Protein AF-A0A0F9C663-F1 (afdb_monomer_lite)

Secondary structure (DSSP, 8-state):
---HHHHHHHHHHHHHHHHHHHHHHHHHHHHHHHHHHHHHHHHHHHHHHHHHHHHHHHHHHHHHHHHHHHHHHHHHHHHHHHHHHHHHHHHHHHHHTPPPP---------PPP---BTTB----PPPP----S-STTS-GGG----HHHHHHHHHHTTT---BTTB---------PPPP-

Foldseek 3Di:
DCPPVNVVVVLVVLLVVQVVVVVVVVVCCVVCVVVVVVVVVVVVVVCVVVVVVVVVVVVVVVVVVVVVVVVVVVVVVVVVVVVVVVVVLVVVCVVVVDDDDDDDPDPDPPDDPDPDDPPDDDDDDDDDDDDDPDPVPDPPVPDDDPPVVVVVQCVVCVNPDDDPPDDDDDDDDDDRHHDD

Organism: NCBI:txid412755

Radius of gyration: 36.59 Å; chains: 1; bounding box: 73×50×101 Å

Sequence (180 aa):
VEQESDVLLATNDLSLIARLKKVMGDKRKEYLGPLKTYIDTVNASFKVIADPLALADSTMRGKVLAYRNEQERKKREAEEIERQKQELAEREAKLKDEPTPVQRPVPVVHLQPRAVAEEGETNVSKIWVWELEDFAKVPDFYKKLDNGKVSDAVKSGQGNCQIDGIRIYQRSTLRVEAAR

pLDDT: mean 75.17, std 15.7, range [44.25, 96.44]

Structure (mmCIF, N/CA/C/O backbone):
data_AF-A0A0F9C663-F1
#
_entry.id   AF-A0A0F9C663-F1
#
loop_
_atom_site.group_PDB
_atom_site.id
_atom_site.type_symbol
_atom_site.label_atom_id
_atom_site.label_alt_id
_atom_site.label_comp_id
_atom_site.label_asym_id
_atom_site.label_entity_id
_atom_site.label_seq_id
_atom_site.pdbx_PDB_ins_code
_atom_site.Cartn_x
_atom_site.Cartn_y
_atom_site.Cartn_z
_atom_site.occupancy
_atom_site.B_iso_or_equiv
_atom_site.auth_seq_id
_atom_site.auth_comp_id
_atom_site.auth_asym_id
_atom_site.auth_atom_id
_atom_site.pdbx_PDB_model_num
ATOM 1 N N . VAL A 1 1 ? 25.515 -22.236 -47.356 1.00 44.25 1 VAL A N 1
ATOM 2 C CA . VAL A 1 1 ? 26.756 -21.706 -46.757 1.00 44.25 1 VAL A CA 1
ATOM 3 C C . VAL A 1 1 ? 26.520 -20.226 -46.607 1.00 44.25 1 VAL A C 1
ATOM 5 O O . VAL A 1 1 ? 26.448 -19.551 -47.623 1.00 44.25 1 VAL A O 1
ATOM 8 N N . GLU A 1 2 ? 26.239 -19.783 -45.385 1.00 58.72 2 GLU A N 1
ATOM 9 C CA . GLU A 1 2 ? 26.221 -18.360 -45.043 1.00 58.72 2 GLU A CA 1
ATOM 10 C C . GLU A 1 2 ? 27.599 -17.816 -45.416 1.00 58.72 2 GLU A C 1
ATOM 12 O O . GLU A 1 2 ? 28.607 -18.245 -44.851 1.00 58.72 2 GLU A O 1
ATOM 17 N N . GLN A 1 3 ? 27.665 -17.011 -46.475 1.00 75.88 3 GLN A N 1
ATOM 18 C CA . GLN A 1 3 ? 28.934 -16.441 -46.897 1.00 75.88 3 GLN A CA 1
ATOM 19 C C . GLN A 1 3 ? 29.363 -15.422 -45.842 1.00 75.88 3 GLN A C 1
ATOM 21 O O . GLN A 1 3 ? 28.535 -14.725 -45.257 1.00 75.88 3 GLN A O 1
ATOM 26 N N . GLU A 1 4 ? 30.665 -15.328 -45.590 1.00 74.06 4 GLU A N 1
ATOM 27 C CA . GLU A 1 4 ? 31.238 -14.396 -44.612 1.00 74.06 4 GLU A CA 1
ATOM 28 C C . GLU A 1 4 ? 30.806 -12.938 -44.883 1.00 74.06 4 GLU A C 1
ATOM 30 O O . GLU A 1 4 ? 30.617 -12.153 -43.954 1.00 74.06 4 GLU A O 1
ATOM 35 N N . SER A 1 5 ? 30.527 -12.606 -46.150 1.00 80.25 5 SER A N 1
ATOM 36 C CA . SER A 1 5 ? 29.930 -11.337 -46.582 1.00 80.25 5 SER A CA 1
ATOM 37 C C . SER A 1 5 ? 28.540 -11.072 -45.997 1.00 80.25 5 SER A C 1
ATOM 39 O O . SER A 1 5 ? 28.261 -9.948 -45.580 1.00 80.25 5 SER A O 1
ATOM 41 N N . ASP A 1 6 ? 27.681 -12.089 -45.936 1.00 80.88 6 ASP A N 1
ATOM 42 C CA . ASP A 1 6 ? 26.304 -11.966 -45.446 1.00 80.88 6 ASP A CA 1
ATOM 43 C C . ASP A 1 6 ? 26.298 -11.782 -43.926 1.00 80.88 6 ASP A C 1
ATOM 45 O O . ASP A 1 6 ? 25.534 -10.981 -43.385 1.00 80.88 6 ASP A O 1
ATOM 49 N N . VAL A 1 7 ? 27.218 -12.464 -43.235 1.00 84.06 7 VAL A N 1
ATOM 50 C CA . VAL A 1 7 ? 27.430 -12.316 -41.789 1.00 84.06 7 VAL A CA 1
ATOM 51 C C . VAL A 1 7 ? 27.954 -10.917 -41.454 1.00 84.06 7 VAL A C 1
ATOM 53 O O . VAL A 1 7 ? 27.489 -10.301 -40.491 1.00 84.06 7 VAL A O 1
ATOM 56 N N . LEU A 1 8 ? 28.881 -10.377 -42.251 1.00 82.31 8 LEU A N 1
ATOM 57 C CA . LEU A 1 8 ? 29.394 -9.014 -42.085 1.00 82.31 8 LEU A CA 1
ATOM 58 C C . LEU A 1 8 ? 28.302 -7.959 -42.305 1.00 82.31 8 LEU A C 1
ATOM 60 O O . LEU A 1 8 ? 28.174 -7.035 -41.498 1.00 82.31 8 LEU A O 1
ATOM 64 N N . LEU A 1 9 ? 27.484 -8.109 -43.351 1.00 86.88 9 LEU A N 1
ATOM 65 C CA . LEU A 1 9 ? 26.374 -7.197 -43.636 1.00 86.88 9 LEU A CA 1
ATOM 66 C C . LEU A 1 9 ? 25.319 -7.235 -42.521 1.00 86.88 9 LEU A C 1
ATOM 68 O O . LEU A 1 9 ? 24.969 -6.190 -41.972 1.00 86.88 9 LEU A O 1
ATOM 72 N N . ALA A 1 10 ? 24.910 -8.432 -42.091 1.00 86.25 10 ALA A N 1
ATOM 73 C CA . ALA A 1 10 ? 23.977 -8.601 -40.980 1.00 86.25 10 ALA A CA 1
ATOM 74 C C . ALA A 1 10 ? 24.531 -8.036 -39.660 1.00 86.25 10 ALA A C 1
ATOM 76 O O . ALA A 1 10 ? 23.799 -7.415 -38.892 1.00 86.25 10 ALA A O 1
ATOM 77 N N . THR A 1 11 ? 25.828 -8.198 -39.391 1.00 85.94 11 THR A N 1
ATOM 78 C CA . THR A 1 11 ? 26.466 -7.645 -38.185 1.00 85.94 11 THR A CA 1
ATOM 79 C C . THR A 1 11 ? 26.480 -6.115 -38.209 1.00 85.94 11 THR A C 1
ATOM 81 O O . THR A 1 11 ? 26.180 -5.478 -37.194 1.00 85.94 11 THR A O 1
ATOM 84 N N . ASN A 1 12 ? 26.756 -5.513 -39.369 1.00 87.38 12 ASN A N 1
ATOM 85 C CA . ASN A 1 12 ? 26.703 -4.064 -39.550 1.00 87.38 12 ASN A CA 1
ATOM 86 C C . ASN A 1 12 ? 25.281 -3.525 -39.345 1.00 87.38 12 ASN A C 1
ATOM 88 O O . ASN A 1 12 ? 25.099 -2.592 -38.558 1.00 87.38 12 ASN A O 1
ATOM 92 N N . ASP A 1 13 ? 24.272 -4.156 -39.945 1.00 90.44 13 ASP A N 1
ATOM 93 C CA . ASP A 1 13 ? 22.867 -3.783 -39.757 1.00 90.44 13 ASP A CA 1
ATOM 94 C C . ASP A 1 13 ? 22.433 -3.920 -38.293 1.00 90.44 13 ASP A C 1
ATOM 96 O O . ASP A 1 13 ? 21.811 -3.015 -37.729 1.00 90.44 13 ASP A O 1
ATOM 100 N N . LEU A 1 14 ? 22.827 -5.005 -37.619 1.00 90.56 14 LEU A N 1
ATOM 101 C CA . LEU A 1 14 ? 22.548 -5.203 -36.195 1.00 90.56 14 LEU A CA 1
ATOM 102 C C . LEU A 1 14 ? 23.206 -4.123 -35.326 1.00 90.56 14 LEU A C 1
ATOM 104 O O . LEU A 1 14 ? 22.591 -3.653 -34.363 1.00 90.56 14 LEU A O 1
ATOM 108 N N . SER A 1 15 ? 24.412 -3.676 -35.679 1.00 90.31 15 SER A N 1
ATOM 109 C CA . SER A 1 15 ? 25.087 -2.576 -34.984 1.00 90.31 15 SER A CA 1
ATOM 110 C C . SER A 1 15 ? 24.356 -1.236 -35.168 1.00 90.31 15 SER A C 1
ATOM 112 O O . SER A 1 15 ? 24.184 -0.488 -34.198 1.00 90.31 15 SER A O 1
ATOM 114 N N . LEU A 1 16 ? 23.841 -0.955 -36.372 1.00 90.50 16 LEU A N 1
ATOM 115 C CA . LEU A 1 16 ? 23.039 0.237 -36.668 1.00 90.50 16 LEU A CA 1
ATOM 116 C C . LEU A 1 16 ? 21.709 0.209 -35.915 1.00 90.50 16 LEU A C 1
ATOM 118 O O . LEU A 1 16 ? 21.336 1.195 -35.275 1.00 90.50 16 LEU A O 1
ATOM 122 N N . ILE A 1 17 ? 21.030 -0.940 -35.909 1.00 90.12 17 ILE A N 1
ATOM 123 C CA . ILE A 1 17 ? 19.795 -1.153 -35.149 1.00 90.12 17 ILE A CA 1
ATOM 124 C C . ILE A 1 17 ? 20.045 -0.934 -33.653 1.00 90.12 17 ILE A C 1
ATOM 126 O O . ILE A 1 17 ? 19.243 -0.280 -32.983 1.00 90.12 17 ILE A O 1
ATOM 130 N N . ALA A 1 18 ? 21.152 -1.442 -33.108 1.00 92.25 18 ALA A N 1
ATOM 131 C CA . ALA A 1 18 ? 21.505 -1.242 -31.706 1.00 92.25 18 ALA A CA 1
ATOM 132 C C . ALA A 1 18 ? 21.752 0.244 -31.377 1.00 92.25 18 ALA A C 1
ATOM 134 O O . ALA A 1 18 ? 21.259 0.738 -30.357 1.00 92.25 18 ALA A O 1
ATOM 135 N N . ARG A 1 19 ? 22.438 0.987 -32.258 1.00 92.44 19 ARG A N 1
ATOM 136 C CA . ARG A 1 19 ? 22.641 2.442 -32.119 1.00 92.44 19 ARG A CA 1
ATOM 137 C C . ARG A 1 19 ? 21.321 3.211 -32.170 1.00 92.44 19 ARG A C 1
ATOM 139 O O . ARG A 1 19 ? 21.065 4.029 -31.289 1.00 92.44 19 ARG A O 1
ATOM 146 N N . LEU A 1 20 ? 20.455 2.907 -33.135 1.00 92.19 20 LEU A N 1
ATOM 147 C CA . LEU A 1 20 ? 19.128 3.520 -33.261 1.00 92.19 20 LEU A CA 1
ATOM 148 C C . LEU A 1 20 ? 18.261 3.254 -32.026 1.00 92.19 20 LEU A C 1
ATOM 150 O O . LEU A 1 20 ? 17.671 4.186 -31.480 1.00 92.19 20 LEU A O 1
ATOM 154 N N . LYS A 1 21 ? 18.246 2.014 -31.519 1.00 92.38 21 LYS A N 1
ATOM 155 C CA . LYS A 1 21 ? 17.548 1.664 -30.271 1.00 92.38 21 LYS A CA 1
ATOM 156 C C . LYS A 1 21 ? 18.046 2.489 -29.086 1.00 92.38 21 LYS A C 1
ATOM 158 O O . LYS A 1 21 ? 17.233 2.931 -28.274 1.00 92.38 21 LYS A O 1
ATOM 163 N N . LYS A 1 22 ? 19.358 2.721 -28.991 1.00 94.31 22 LYS A N 1
ATOM 164 C CA . LYS A 1 22 ? 19.946 3.559 -27.940 1.00 94.31 22 LYS A CA 1
ATOM 165 C C . LYS A 1 22 ? 19.489 5.014 -28.063 1.00 94.31 22 LYS A C 1
ATOM 167 O O . LYS A 1 22 ? 18.960 5.546 -27.094 1.00 94.31 22 LYS A O 1
ATOM 172 N N . VAL A 1 23 ? 19.592 5.615 -29.251 1.00 94.56 23 VAL A N 1
ATOM 173 C CA . VAL A 1 23 ? 19.147 7.002 -29.496 1.00 94.56 23 VAL A CA 1
ATOM 174 C C . VAL A 1 23 ? 17.655 7.168 -29.202 1.00 94.56 23 VAL A C 1
ATOM 176 O O . VAL A 1 23 ? 17.264 8.132 -28.550 1.00 94.56 23 VAL A O 1
ATOM 179 N N . MET A 1 24 ? 16.817 6.212 -29.612 1.00 93.19 24 MET A N 1
ATOM 180 C CA . MET A 1 24 ? 15.392 6.212 -29.267 1.00 93.19 24 MET A CA 1
ATOM 181 C C . MET A 1 24 ? 15.162 6.143 -27.753 1.00 93.19 24 MET A C 1
ATOM 183 O O . MET A 1 24 ? 14.298 6.842 -27.226 1.00 93.19 24 MET A O 1
ATOM 187 N N . GLY A 1 25 ? 15.930 5.311 -27.046 1.00 92.38 25 GLY A N 1
ATOM 188 C CA . GLY A 1 25 ? 15.882 5.219 -25.588 1.00 92.38 25 GLY A CA 1
ATOM 189 C C . GLY A 1 25 ? 16.277 6.529 -24.905 1.00 92.38 25 GLY A C 1
ATOM 190 O O . GLY A 1 25 ? 15.608 6.951 -23.961 1.00 92.38 25 GLY A O 1
ATOM 191 N N . ASP A 1 26 ? 17.315 7.194 -25.402 1.00 94.94 26 ASP A N 1
ATOM 192 C CA . ASP A 1 26 ? 17.794 8.465 -24.859 1.00 94.94 26 ASP A CA 1
ATOM 193 C C . ASP A 1 26 ? 16.805 9.601 -25.147 1.00 94.94 26 ASP A C 1
ATOM 195 O O . ASP A 1 26 ? 16.437 10.326 -24.225 1.00 94.94 26 ASP A O 1
ATOM 199 N N . LYS A 1 27 ? 16.247 9.676 -26.363 1.00 93.75 27 LYS A N 1
ATOM 200 C CA . LYS A 1 27 ? 15.167 10.618 -26.701 1.00 93.75 27 LYS A CA 1
ATOM 201 C C . LYS A 1 27 ? 13.925 10.390 -25.848 1.00 93.75 27 LYS A C 1
ATOM 203 O O . LYS A 1 27 ? 13.337 11.339 -25.340 1.00 93.75 27 LYS A O 1
ATOM 208 N N . ARG A 1 28 ? 13.545 9.131 -25.607 1.00 93.00 28 ARG A N 1
ATOM 209 C CA . ARG A 1 28 ? 12.446 8.807 -24.687 1.00 93.00 28 ARG A CA 1
ATOM 210 C C . ARG A 1 28 ? 12.715 9.342 -23.279 1.00 93.00 28 ARG A C 1
ATOM 212 O O . ARG A 1 28 ? 11.799 9.878 -22.666 1.00 93.00 28 ARG A O 1
ATOM 219 N N . LYS A 1 29 ? 13.937 9.202 -22.757 1.00 94.69 29 LYS A N 1
ATOM 220 C CA . LYS A 1 29 ? 14.308 9.751 -21.441 1.00 94.69 29 LYS A CA 1
ATOM 221 C C . LYS A 1 29 ? 14.320 11.277 -21.438 1.00 94.69 29 LYS A C 1
ATOM 223 O O . LYS A 1 29 ? 13.874 11.863 -20.462 1.00 94.69 29 LYS A O 1
ATOM 228 N N . GLU A 1 30 ? 14.787 11.900 -22.512 1.00 95.12 30 GLU A N 1
ATOM 229 C CA . GLU A 1 30 ? 14.789 13.355 -22.686 1.00 95.12 30 GLU A CA 1
ATOM 230 C C . GLU A 1 30 ? 13.363 13.923 -22.636 1.00 95.12 30 GLU A C 1
ATOM 232 O O . GLU A 1 30 ? 13.109 14.869 -21.898 1.00 95.12 30 GLU A O 1
ATOM 237 N N . TYR A 1 31 ? 12.407 13.292 -23.329 1.00 93.12 31 TYR A N 1
ATOM 238 C CA . TYR A 1 31 ? 11.005 13.724 -23.315 1.00 93.12 31 TYR A CA 1
ATOM 239 C C . TYR A 1 31 ? 10.271 13.377 -22.013 1.00 93.12 31 TYR A C 1
ATOM 241 O O . TYR A 1 31 ? 9.521 14.195 -21.484 1.00 93.12 31 TYR A O 1
ATOM 249 N N . LEU A 1 32 ? 10.455 12.162 -21.487 1.00 94.81 32 LEU A N 1
ATOM 250 C CA . LEU A 1 32 ? 9.711 11.698 -20.311 1.00 94.81 32 LEU A CA 1
ATOM 251 C C . LEU A 1 32 ? 10.337 12.135 -18.982 1.00 94.81 32 LEU A C 1
ATOM 253 O O . LEU A 1 32 ? 9.650 12.123 -17.965 1.00 94.81 32 LEU A O 1
ATOM 257 N N . GLY A 1 33 ? 11.615 12.510 -18.967 1.00 94.19 33 GLY A N 1
ATOM 258 C CA . GLY A 1 33 ? 12.334 12.939 -17.768 1.00 94.19 33 GLY A CA 1
ATOM 259 C C . GLY A 1 33 ? 11.663 14.131 -17.080 1.00 94.19 33 GLY A C 1
ATOM 260 O O . GLY A 1 33 ? 11.271 13.992 -15.922 1.00 94.19 33 GLY A O 1
ATOM 261 N N . PRO A 1 34 ? 11.443 15.261 -17.779 1.00 95.00 34 PRO A N 1
ATOM 262 C CA . PRO A 1 34 ? 10.761 16.424 -17.213 1.00 95.00 34 PRO A CA 1
ATOM 263 C C . PRO A 1 34 ? 9.343 16.108 -16.724 1.00 95.00 34 PRO A C 1
ATOM 265 O O . PRO A 1 34 ? 8.952 16.556 -15.649 1.00 95.00 34 PRO A O 1
ATOM 268 N N . LEU A 1 35 ? 8.593 15.285 -17.468 1.00 95.31 35 LEU A N 1
ATOM 269 C CA . LEU A 1 35 ? 7.246 14.859 -17.075 1.00 95.31 35 LEU A CA 1
ATOM 270 C C . LEU A 1 35 ? 7.270 14.031 -15.789 1.00 95.31 35 LEU A C 1
ATOM 272 O O . LEU A 1 35 ? 6.456 14.254 -14.897 1.00 95.31 35 LEU A O 1
ATOM 276 N N . LYS A 1 36 ? 8.229 13.108 -15.665 1.00 95.88 36 LYS A N 1
ATOM 277 C CA . LYS A 1 36 ? 8.418 12.324 -14.444 1.00 95.88 36 LYS A CA 1
ATOM 278 C C . LYS A 1 36 ? 8.764 13.229 -13.260 1.00 95.88 36 LYS A C 1
ATOM 280 O O . LYS A 1 36 ? 8.134 13.107 -12.218 1.00 95.88 36 LYS A O 1
ATOM 285 N N . THR A 1 37 ? 9.703 14.161 -13.423 1.00 96.25 37 THR A N 1
ATOM 286 C CA . THR A 1 37 ? 10.071 15.123 -12.371 1.00 96.25 37 THR A CA 1
ATOM 287 C C . THR A 1 37 ? 8.884 15.988 -11.947 1.00 96.25 37 THR A C 1
ATOM 289 O O . THR A 1 37 ? 8.708 16.260 -10.759 1.00 96.25 37 THR A O 1
ATOM 292 N N . TYR A 1 38 ? 8.037 16.389 -12.898 1.00 96.12 38 TYR A N 1
ATOM 293 C CA . TYR A 1 38 ? 6.816 17.131 -12.603 1.00 96.12 38 TYR A CA 1
ATOM 294 C C . TYR A 1 38 ? 5.824 16.287 -11.794 1.00 96.12 38 TYR A C 1
ATOM 296 O O . TYR A 1 38 ? 5.350 16.741 -10.758 1.00 96.12 38 TYR A O 1
ATOM 304 N N . ILE A 1 39 ? 5.574 15.037 -12.201 1.00 95.88 39 ILE A N 1
ATOM 305 C CA . ILE A 1 39 ? 4.727 14.093 -11.450 1.00 95.88 39 ILE A CA 1
ATOM 306 C C . ILE A 1 39 ? 5.267 13.885 -10.031 1.00 95.88 39 ILE A C 1
ATOM 308 O O . ILE A 1 39 ? 4.502 13.924 -9.069 1.00 95.88 39 ILE A O 1
ATOM 312 N N . ASP A 1 40 ? 6.579 13.701 -9.887 1.00 96.19 40 ASP A N 1
ATOM 313 C CA . ASP A 1 40 ? 7.226 13.513 -8.588 1.00 96.19 40 ASP A CA 1
ATOM 314 C C . ASP A 1 40 ? 7.054 14.759 -7.699 1.00 96.19 40 ASP A C 1
ATOM 316 O O . ASP A 1 40 ? 6.730 14.632 -6.518 1.00 96.19 40 ASP A O 1
ATOM 320 N N . THR A 1 41 ? 7.180 15.960 -8.274 1.00 96.44 41 THR A N 1
ATOM 321 C CA . THR A 1 41 ? 6.937 17.234 -7.575 1.00 96.44 41 THR A CA 1
ATOM 322 C C . THR A 1 41 ? 5.485 17.362 -7.124 1.00 96.44 41 THR A C 1
ATOM 324 O O . THR A 1 41 ? 5.232 17.664 -5.962 1.00 96.44 41 THR A O 1
ATOM 327 N N . VAL A 1 42 ? 4.529 17.088 -8.015 1.00 95.62 42 VAL A N 1
ATOM 328 C CA . VAL A 1 42 ? 3.096 17.131 -7.697 1.00 95.62 42 VAL A CA 1
ATOM 329 C C . VAL A 1 42 ? 2.784 16.165 -6.556 1.00 95.62 42 VAL A C 1
ATOM 331 O O . VAL A 1 42 ? 2.206 16.566 -5.548 1.00 95.62 42 VAL A O 1
ATOM 334 N N . ASN A 1 43 ? 3.239 14.915 -6.661 1.00 94.62 43 ASN A N 1
ATOM 335 C CA . ASN A 1 43 ? 3.060 13.917 -5.610 1.00 94.62 43 ASN A CA 1
ATOM 336 C C . ASN A 1 43 ? 3.676 14.367 -4.278 1.00 94.62 43 ASN A C 1
ATOM 338 O O . ASN A 1 43 ? 3.074 14.157 -3.228 1.00 94.62 43 ASN A O 1
ATOM 342 N N . ALA A 1 44 ? 4.853 15.000 -4.302 1.00 95.75 44 ALA A N 1
ATOM 343 C CA . ALA A 1 44 ? 5.481 15.540 -3.101 1.00 95.75 44 ALA A CA 1
ATOM 344 C C . ALA A 1 44 ? 4.650 16.671 -2.475 1.00 95.75 44 ALA A C 1
ATOM 346 O O . ALA A 1 44 ? 4.440 16.664 -1.264 1.00 95.75 44 ALA A O 1
ATOM 347 N N . SER A 1 45 ? 4.118 17.598 -3.276 1.00 94.31 45 SER A N 1
ATOM 348 C CA . SER A 1 45 ? 3.243 18.670 -2.786 1.00 94.31 45 SER A CA 1
ATOM 349 C C . SER A 1 45 ? 1.963 18.125 -2.153 1.00 94.31 45 SER A C 1
ATOM 351 O O . SER A 1 45 ? 1.563 18.588 -1.088 1.00 94.31 45 SER A O 1
ATOM 353 N N . PHE A 1 46 ? 1.348 17.106 -2.759 1.00 94.75 46 PHE A N 1
ATOM 354 C CA . PHE A 1 46 ? 0.164 16.466 -2.186 1.00 94.75 46 PHE A CA 1
ATOM 355 C C . PHE A 1 46 ? 0.471 15.729 -0.882 1.00 94.75 46 PHE A C 1
ATOM 357 O O . PHE A 1 46 ? -0.333 15.810 0.043 1.00 94.75 46 PHE A O 1
ATOM 364 N N . LYS A 1 47 ? 1.634 15.074 -0.758 1.00 95.38 47 LYS A N 1
ATOM 365 C CA . LYS A 1 47 ? 2.040 14.387 0.483 1.00 95.38 47 LYS A CA 1
ATOM 366 C C . LYS A 1 47 ? 2.095 15.310 1.696 1.00 95.38 47 LYS A C 1
ATOM 368 O O . LYS A 1 47 ? 1.661 14.907 2.767 1.00 95.38 47 LYS A O 1
ATOM 373 N N . VAL A 1 48 ? 2.527 16.562 1.524 1.00 95.00 48 VAL A N 1
ATOM 374 C CA . VAL A 1 48 ? 2.569 17.556 2.618 1.00 95.00 48 VAL A CA 1
ATOM 375 C C . VAL A 1 48 ? 1.201 17.735 3.289 1.00 95.00 48 VAL A C 1
ATOM 377 O O . VAL A 1 48 ? 1.137 17.987 4.488 1.00 95.00 48 VAL A O 1
ATOM 380 N N . ILE A 1 49 ? 0.112 17.580 2.534 1.00 93.00 49 ILE A N 1
ATOM 381 C CA . ILE A 1 49 ? -1.260 17.723 3.036 1.00 93.00 49 ILE A CA 1
ATOM 382 C C . ILE A 1 49 ? -1.879 16.350 3.336 1.00 93.00 49 ILE A C 1
ATOM 384 O O . ILE A 1 49 ? -2.558 16.181 4.347 1.00 93.00 49 ILE A O 1
ATOM 388 N N . ALA A 1 50 ? -1.640 15.358 2.480 1.00 93.69 50 ALA A N 1
ATOM 389 C CA . ALA A 1 50 ? -2.226 14.028 2.598 1.00 93.69 50 ALA A CA 1
ATOM 390 C C . ALA A 1 50 ? -1.702 13.262 3.819 1.00 93.69 50 ALA A C 1
ATOM 392 O O . ALA A 1 50 ? -2.495 12.645 4.525 1.00 93.69 50 ALA A O 1
ATOM 393 N N . ASP A 1 51 ? -0.400 13.330 4.105 1.00 93.88 51 ASP A N 1
ATOM 394 C CA . ASP A 1 51 ? 0.221 12.589 5.206 1.00 93.88 51 ASP A CA 1
ATOM 395 C C . ASP A 1 51 ? -0.308 13.018 6.592 1.00 93.88 51 ASP A C 1
ATOM 397 O O . ASP A 1 51 ? -0.715 12.140 7.361 1.00 93.88 51 ASP A O 1
ATOM 401 N N . PRO A 1 52 ? -0.386 14.321 6.952 1.00 95.25 52 PRO A N 1
ATOM 402 C CA . PRO A 1 52 ? -0.957 14.719 8.239 1.00 95.25 52 PRO A CA 1
ATOM 403 C C . PRO A 1 52 ? -2.455 14.412 8.339 1.00 95.25 52 PRO A C 1
ATOM 405 O O . PRO A 1 52 ? -2.921 14.056 9.421 1.00 95.25 52 PRO A O 1
ATOM 408 N N . LEU A 1 53 ? -3.209 14.488 7.235 1.00 94.69 53 LEU A N 1
ATOM 409 C CA . LEU A 1 53 ? -4.618 14.083 7.220 1.00 94.69 53 LEU A CA 1
ATOM 410 C C . LEU A 1 53 ? -4.779 12.574 7.430 1.00 94.69 53 LEU A C 1
ATOM 412 O O . LEU A 1 53 ? -5.625 12.160 8.218 1.00 94.69 53 LEU A O 1
ATOM 416 N N . ALA A 1 54 ? -3.942 11.753 6.793 1.00 93.31 54 ALA A N 1
ATOM 417 C CA . ALA A 1 54 ? -3.934 10.306 6.991 1.00 93.31 54 ALA A CA 1
ATOM 418 C C . ALA A 1 54 ? -3.561 9.935 8.436 1.00 93.31 54 ALA A C 1
ATOM 420 O O . ALA A 1 54 ? -4.176 9.050 9.036 1.00 93.31 54 ALA A O 1
ATOM 421 N N . LEU A 1 55 ? -2.594 10.644 9.029 1.00 93.81 55 LEU A N 1
ATOM 422 C CA . LEU A 1 55 ? -2.230 10.475 10.434 1.00 93.81 55 LEU A CA 1
ATOM 423 C C . LEU A 1 55 ? -3.382 10.867 11.369 1.00 93.81 55 LEU A C 1
ATOM 425 O O . LEU A 1 55 ? -3.670 10.139 12.324 1.00 93.81 55 LEU A O 1
ATOM 429 N N . ALA A 1 56 ? -4.047 11.993 11.100 1.00 93.31 56 ALA A N 1
ATOM 430 C CA . ALA A 1 56 ? -5.197 12.448 11.871 1.00 93.31 56 ALA A CA 1
ATOM 431 C C . ALA A 1 56 ? -6.356 11.443 11.787 1.00 93.31 56 ALA A C 1
ATOM 433 O O . ALA A 1 56 ? -6.866 11.028 12.827 1.00 93.31 56 ALA A O 1
ATOM 434 N N . ASP A 1 57 ? -6.713 10.986 10.583 1.00 88.94 57 ASP A N 1
ATOM 435 C CA . ASP A 1 57 ? -7.762 9.985 10.354 1.00 88.94 57 ASP A CA 1
ATOM 436 C C . ASP A 1 57 ? -7.457 8.675 11.097 1.00 88.94 57 ASP A C 1
ATOM 438 O O . ASP A 1 57 ? -8.275 8.213 11.894 1.00 88.94 57 ASP A O 1
ATOM 442 N N . SER A 1 58 ? -6.245 8.131 10.943 1.00 88.19 58 SER A N 1
ATOM 443 C CA . SER A 1 58 ? -5.807 6.921 11.654 1.00 88.19 58 SER A CA 1
ATOM 444 C C . SER A 1 58 ? -5.886 7.084 13.178 1.00 88.19 58 SER A C 1
ATOM 446 O O . SER A 1 58 ? -6.447 6.240 13.885 1.00 88.19 58 SER A O 1
ATOM 448 N N . THR A 1 59 ? -5.407 8.220 13.696 1.00 92.88 59 THR A N 1
ATOM 449 C CA . THR A 1 59 ? -5.427 8.522 15.134 1.00 92.88 59 THR A CA 1
ATOM 450 C C . THR A 1 59 ? -6.857 8.643 15.665 1.00 92.88 59 THR A C 1
ATOM 452 O O . THR A 1 59 ? -7.176 8.101 16.727 1.00 92.88 59 THR A O 1
ATOM 455 N N . MET A 1 60 ? -7.739 9.344 14.947 1.00 89.12 60 MET A N 1
ATOM 456 C CA . MET A 1 60 ? -9.131 9.527 15.360 1.00 89.12 60 MET A CA 1
ATOM 457 C C . MET A 1 60 ? -9.914 8.216 15.290 1.00 89.12 60 MET A C 1
ATOM 459 O O . MET A 1 60 ? -10.608 7.882 16.253 1.00 89.12 60 MET A O 1
ATOM 463 N N . ARG A 1 61 ? -9.743 7.421 14.226 1.00 83.62 61 ARG A N 1
ATOM 464 C CA . ARG A 1 61 ? -10.320 6.069 14.129 1.00 83.62 61 ARG A CA 1
ATOM 465 C C . ARG A 1 61 ? -9.877 5.187 15.291 1.00 83.62 61 ARG A C 1
ATOM 467 O O . ARG A 1 61 ? -10.721 4.540 15.911 1.00 83.62 61 ARG A O 1
ATOM 474 N N . GLY A 1 62 ? -8.587 5.214 15.631 1.00 84.19 62 GLY A N 1
ATOM 475 C CA . GLY A 1 62 ? -8.039 4.493 16.779 1.00 84.19 62 GLY A CA 1
ATOM 476 C C . GLY A 1 62 ? -8.715 4.882 18.097 1.00 84.19 62 GLY A C 1
ATOM 477 O O . GLY A 1 62 ? -9.143 4.009 18.851 1.00 84.19 62 GLY A O 1
ATOM 478 N N . LYS A 1 63 ? -8.900 6.185 18.352 1.00 88.94 63 LYS A N 1
ATOM 479 C CA . LYS A 1 63 ? -9.596 6.684 19.555 1.00 88.94 63 LYS A CA 1
ATOM 480 C C . LYS A 1 63 ? -11.066 6.264 19.606 1.00 88.94 63 LYS A C 1
ATOM 482 O O . LYS A 1 63 ? -11.534 5.838 20.660 1.00 88.94 63 LYS A O 1
ATOM 487 N N . VAL A 1 64 ? -11.788 6.354 18.486 1.00 85.31 64 VAL A N 1
ATOM 488 C CA . VAL A 1 64 ? -13.200 5.937 18.405 1.00 85.31 64 VAL A CA 1
ATOM 489 C C . VAL A 1 64 ? -13.339 4.441 18.679 1.00 85.31 64 VAL A C 1
ATOM 491 O O . VAL A 1 64 ? -14.221 4.036 19.438 1.00 85.31 64 VAL A O 1
ATOM 494 N N . LEU A 1 65 ? -12.457 3.620 18.104 1.00 83.69 65 LEU A N 1
ATOM 495 C CA . LEU A 1 65 ? -12.452 2.178 18.334 1.00 83.69 65 LEU A CA 1
ATOM 496 C C . LEU A 1 65 ? -12.124 1.842 19.796 1.00 83.69 65 LEU A C 1
ATOM 498 O O . LEU A 1 65 ? -12.844 1.061 20.413 1.00 83.69 65 LEU A O 1
ATOM 502 N N . ALA A 1 66 ? -11.098 2.474 20.373 1.00 85.12 66 ALA A N 1
ATOM 503 C CA . ALA A 1 66 ? -10.720 2.282 21.772 1.00 85.12 66 ALA A CA 1
ATOM 504 C C . ALA A 1 66 ? -11.858 2.658 22.733 1.00 85.12 66 ALA A C 1
ATOM 506 O O . ALA A 1 66 ? -12.174 1.897 23.646 1.00 85.12 66 ALA A O 1
ATOM 507 N N . TYR A 1 67 ? -12.525 3.791 22.493 1.00 86.06 67 TYR A N 1
ATOM 508 C CA . TYR A 1 67 ? -13.687 4.197 23.278 1.00 86.06 67 TYR A CA 1
ATOM 509 C C . TYR A 1 67 ? -14.825 3.177 23.177 1.00 86.06 67 TYR A C 1
ATOM 511 O O . TYR A 1 67 ? -15.377 2.785 24.201 1.00 86.06 67 TYR A O 1
ATOM 519 N N . ARG A 1 68 ? -15.164 2.708 21.967 1.00 77.25 68 ARG A N 1
ATOM 520 C CA . ARG A 1 68 ? -16.221 1.698 21.780 1.00 77.25 68 ARG A CA 1
ATOM 521 C C . ARG A 1 68 ? -15.892 0.387 22.493 1.00 77.25 68 ARG A C 1
ATOM 523 O O . ARG A 1 68 ? -16.759 -0.144 23.179 1.00 77.25 68 ARG A O 1
ATOM 530 N N . ASN A 1 69 ? -14.648 -0.081 22.405 1.00 79.56 69 ASN A N 1
ATOM 531 C CA . ASN A 1 69 ? -14.196 -1.279 23.115 1.00 79.56 69 ASN A CA 1
ATOM 532 C C . ASN A 1 69 ? -14.315 -1.117 24.638 1.00 79.56 69 ASN A C 1
ATOM 534 O O . ASN A 1 69 ? -14.772 -2.030 25.322 1.00 79.56 69 ASN A O 1
ATOM 538 N N . GLU A 1 70 ? -13.963 0.054 25.172 1.00 84.75 70 GLU A N 1
ATOM 539 C CA . GLU A 1 70 ? -14.090 0.349 26.601 1.00 84.75 70 GLU A CA 1
ATOM 540 C C . GLU A 1 70 ? -15.558 0.440 27.050 1.00 84.75 70 GLU A C 1
ATOM 542 O O . GLU A 1 70 ? -15.908 -0.048 28.124 1.00 84.75 70 GLU A O 1
ATOM 547 N N . GLN A 1 71 ? -16.444 1.014 26.228 1.00 83.75 71 GLN A N 1
ATOM 548 C CA . GLN A 1 71 ? -17.884 1.012 26.506 1.00 83.75 71 GLN A CA 1
ATOM 549 C C . GLN A 1 71 ? -18.457 -0.408 26.510 1.00 83.75 71 GLN A C 1
ATOM 551 O O . GLN A 1 71 ? -19.225 -0.756 27.406 1.00 83.75 71 GL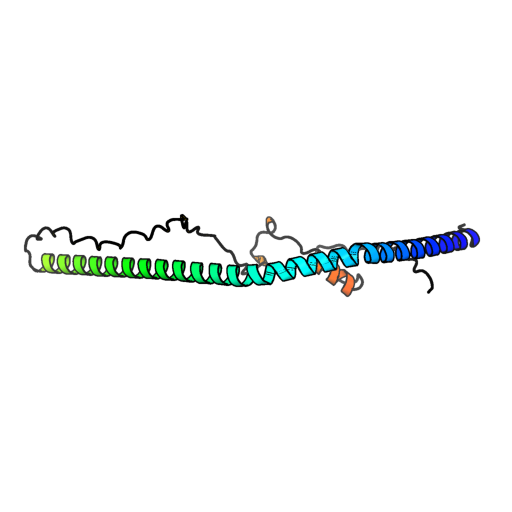N A O 1
ATOM 556 N N . GLU A 1 72 ? -18.061 -1.251 25.554 1.00 82.75 72 GLU A N 1
ATOM 557 C CA . GLU A 1 72 ? -18.459 -2.659 25.551 1.00 82.75 72 GLU A CA 1
ATOM 558 C C . GLU A 1 72 ? -17.937 -3.409 26.779 1.00 82.75 72 GLU A C 1
ATOM 560 O O . GLU A 1 72 ? -18.679 -4.201 27.357 1.00 82.75 72 GLU A O 1
ATOM 565 N N . ARG A 1 73 ? -16.693 -3.153 27.203 1.00 84.94 73 ARG A N 1
ATOM 566 C CA . ARG A 1 73 ? -16.115 -3.755 28.412 1.00 84.94 73 ARG A CA 1
ATOM 567 C C . ARG A 1 73 ? -16.941 -3.404 29.648 1.00 84.94 73 ARG A C 1
ATOM 569 O O . ARG A 1 73 ? -17.386 -4.305 30.353 1.00 84.94 73 ARG A O 1
ATOM 576 N N . LYS A 1 74 ? -17.223 -2.114 29.856 1.00 86.88 74 LYS A N 1
ATOM 577 C CA . LYS A 1 74 ? -18.059 -1.637 30.970 1.00 86.88 74 LYS A CA 1
ATOM 578 C C . LYS A 1 74 ? -19.459 -2.240 30.946 1.00 86.88 74 LYS A C 1
ATOM 580 O O . LYS A 1 74 ? -19.993 -2.576 31.998 1.00 86.88 74 LYS A O 1
ATOM 585 N N . LYS A 1 75 ? -20.047 -2.394 29.755 1.00 81.19 75 LYS A N 1
ATOM 586 C CA . LYS A 1 75 ? -21.368 -3.010 29.600 1.00 81.19 75 LYS A CA 1
ATOM 587 C C . LYS A 1 75 ? -21.360 -4.476 30.044 1.00 81.19 75 LYS A C 1
ATOM 589 O O . LYS A 1 75 ? -22.210 -4.863 30.834 1.00 81.19 75 LYS A O 1
ATOM 594 N N . ARG A 1 76 ? -20.368 -5.258 29.606 1.00 82.12 76 ARG A N 1
ATOM 595 C CA . ARG A 1 76 ? -20.220 -6.668 30.008 1.00 82.12 76 ARG A CA 1
ATOM 596 C C . ARG A 1 76 ? -19.974 -6.817 31.510 1.00 82.12 76 ARG A C 1
ATOM 598 O O . ARG A 1 76 ? -20.540 -7.704 32.131 1.00 82.12 76 ARG A O 1
ATOM 605 N N . GLU A 1 77 ? -19.158 -5.944 32.100 1.00 87.56 77 GLU A N 1
ATOM 606 C CA . GLU A 1 77 ? -18.903 -5.949 33.548 1.00 87.56 77 GLU A CA 1
ATOM 607 C C . GLU A 1 77 ? -20.167 -5.627 34.354 1.00 87.56 77 GLU A C 1
ATOM 609 O O . GLU A 1 77 ? -20.441 -6.287 35.353 1.00 87.56 77 GLU A O 1
ATOM 614 N N . ALA A 1 78 ? -20.964 -4.650 33.912 1.00 85.50 78 ALA A N 1
ATOM 615 C CA . ALA A 1 78 ? -22.233 -4.321 34.555 1.00 85.50 78 ALA A CA 1
ATOM 616 C C . ALA A 1 78 ? -23.242 -5.481 34.471 1.00 85.50 78 ALA A C 1
ATOM 618 O O . ALA A 1 78 ? -23.853 -5.818 35.483 1.00 85.50 78 ALA A O 1
ATOM 619 N N . GLU A 1 79 ? -23.365 -6.114 33.300 1.00 84.44 79 GLU A N 1
ATOM 620 C CA . GLU A 1 79 ? -24.225 -7.287 33.086 1.00 84.44 79 GLU A CA 1
ATOM 621 C C . GLU A 1 79 ? -23.798 -8.475 33.970 1.00 84.44 79 GLU A C 1
ATOM 623 O O . GLU A 1 79 ? -24.643 -9.135 34.573 1.00 84.44 79 GLU A O 1
ATOM 628 N N . GLU A 1 80 ? -22.493 -8.723 34.117 1.00 87.38 80 GLU A N 1
ATOM 629 C CA . GLU A 1 80 ? -21.976 -9.807 34.962 1.00 87.38 80 GLU A CA 1
ATOM 630 C C . GLU A 1 80 ? -22.199 -9.533 36.459 1.00 87.38 80 GLU A C 1
ATOM 632 O O . GLU A 1 80 ? -22.622 -10.423 37.197 1.00 87.38 80 GLU A O 1
ATOM 637 N N . ILE A 1 81 ? -21.990 -8.293 36.918 1.00 87.94 81 ILE A N 1
ATOM 638 C CA . ILE A 1 81 ? -22.282 -7.899 38.307 1.00 87.94 81 ILE A CA 1
ATOM 639 C C . ILE A 1 81 ? -23.778 -8.039 38.604 1.00 87.94 81 ILE A C 1
ATOM 641 O O . ILE A 1 81 ? -24.156 -8.486 39.689 1.00 87.94 81 ILE A O 1
ATOM 645 N N . GLU A 1 82 ? -24.641 -7.648 37.668 1.00 83.56 82 GLU A N 1
ATOM 646 C CA . GLU A 1 82 ? -26.088 -7.786 37.819 1.00 83.56 82 GLU A CA 1
ATOM 647 C C . GLU A 1 82 ? -26.504 -9.259 37.882 1.00 83.56 82 GLU A C 1
ATOM 649 O O . GLU A 1 82 ? -27.246 -9.642 38.788 1.00 83.56 82 GLU A O 1
ATOM 654 N N . ARG A 1 83 ? -25.941 -10.105 37.014 1.00 86.75 83 ARG A N 1
ATOM 655 C CA . ARG A 1 83 ? -26.162 -11.554 37.039 1.00 86.75 83 ARG A CA 1
ATOM 656 C C . ARG A 1 83 ? -25.736 -12.181 38.368 1.00 86.75 83 ARG A C 1
ATOM 658 O O . ARG A 1 83 ? -26.495 -12.953 38.948 1.00 86.75 83 ARG A O 1
ATOM 665 N N . GLN A 1 84 ? -24.560 -11.825 38.884 1.00 86.62 84 GLN A N 1
ATOM 666 C CA . GLN A 1 84 ? -24.072 -12.331 40.172 1.00 86.62 84 GLN A CA 1
ATOM 667 C C . GLN A 1 84 ? -24.952 -11.872 41.340 1.00 86.62 84 GLN A C 1
ATOM 669 O O . GLN A 1 84 ? -25.241 -12.656 42.243 1.00 86.62 84 GLN A O 1
ATOM 674 N N . LYS A 1 85 ? -25.427 -10.620 41.321 1.00 85.12 85 LYS A N 1
ATOM 675 C CA . LYS A 1 85 ? -26.372 -10.112 42.327 1.00 85.12 85 LYS A CA 1
ATOM 676 C C . LYS A 1 85 ? -27.705 -10.850 42.286 1.00 85.12 85 LYS A C 1
ATOM 678 O O . LYS A 1 85 ? -28.233 -11.179 43.345 1.00 85.12 85 LYS A O 1
ATOM 683 N N . GLN A 1 86 ? -28.235 -11.117 41.092 1.00 83.06 86 GLN A N 1
ATOM 684 C CA . GLN A 1 86 ? -29.462 -11.896 40.926 1.00 83.06 86 GLN A CA 1
ATOM 685 C C . GLN A 1 86 ? -29.280 -13.322 41.452 1.00 83.06 86 GLN A C 1
ATOM 687 O O . GLN A 1 86 ? -30.101 -13.783 42.237 1.00 83.06 86 GLN A O 1
ATOM 692 N N . GLU A 1 87 ? -28.169 -13.985 41.121 1.00 85.69 87 GLU A N 1
ATOM 693 C CA . GLU A 1 87 ? -27.896 -15.345 41.591 1.00 85.69 87 GLU A CA 1
ATOM 694 C C . GLU A 1 87 ? -27.736 -15.420 43.120 1.00 85.69 87 GLU A C 1
ATOM 696 O O . GLU A 1 87 ? -28.267 -16.333 43.755 1.00 85.69 87 GLU A O 1
ATOM 701 N N . LEU A 1 88 ? -27.047 -14.455 43.739 1.00 84.56 88 LEU A N 1
ATOM 702 C CA . LEU A 1 88 ? -26.936 -14.376 45.199 1.00 84.56 88 LEU A CA 1
ATOM 703 C C . LEU A 1 88 ? -28.299 -14.129 45.856 1.00 84.56 88 LEU A C 1
ATOM 705 O O . LEU A 1 88 ? -28.637 -14.822 46.813 1.00 84.56 88 LEU A O 1
ATOM 709 N N . ALA A 1 89 ? -29.104 -13.211 45.315 1.00 82.12 89 ALA A N 1
ATOM 710 C CA . ALA A 1 89 ? -30.448 -12.941 45.819 1.00 82.12 89 ALA A CA 1
ATOM 711 C C . ALA A 1 89 ? -31.371 -14.169 45.697 1.00 82.12 89 ALA A C 1
ATOM 713 O O . ALA A 1 89 ? -32.120 -14.473 46.624 1.00 82.12 89 ALA A O 1
ATOM 714 N N . GLU A 1 90 ? -31.290 -14.917 44.593 1.00 82.25 90 GLU A N 1
ATOM 715 C CA . GLU A 1 90 ? -32.023 -16.176 44.419 1.00 82.25 90 GLU A CA 1
ATOM 716 C C . GLU A 1 90 ? -31.574 -17.254 45.411 1.00 82.25 90 GLU A C 1
ATOM 718 O O . GLU A 1 90 ? -32.407 -17.988 45.947 1.00 82.25 90 GLU A O 1
ATOM 723 N N . ARG A 1 91 ? -30.266 -17.367 45.673 1.00 80.94 91 ARG A N 1
ATOM 724 C CA . ARG A 1 91 ? -29.727 -18.311 46.662 1.00 80.94 91 ARG A CA 1
ATOM 725 C C . ARG A 1 91 ? -30.158 -17.949 48.082 1.00 80.94 91 ARG A C 1
ATOM 727 O O . ARG A 1 91 ? -30.545 -18.845 48.826 1.00 80.94 91 ARG A O 1
ATOM 734 N N . GLU A 1 92 ? -30.137 -16.670 48.450 1.00 79.19 92 GLU A N 1
ATOM 735 C CA . GLU A 1 92 ? -30.605 -16.201 49.760 1.00 79.19 92 GLU A CA 1
ATOM 736 C C . GLU A 1 92 ? -32.112 -16.416 49.947 1.00 79.19 92 GLU A C 1
ATOM 738 O O . GLU A 1 92 ? -32.529 -16.874 51.011 1.00 79.19 92 GLU A O 1
ATOM 743 N N . ALA A 1 93 ? -32.921 -16.163 48.913 1.00 76.50 93 ALA A N 1
ATOM 744 C CA . ALA A 1 93 ? -34.361 -16.418 48.947 1.00 76.50 93 ALA A CA 1
ATOM 745 C C . ALA A 1 93 ? -34.676 -17.916 49.109 1.00 76.50 93 ALA A C 1
ATOM 747 O O . ALA A 1 93 ? -35.528 -18.282 49.914 1.00 76.50 93 ALA A O 1
ATOM 748 N N . LYS A 1 94 ? -33.935 -18.795 48.416 1.00 76.94 94 LYS A N 1
ATOM 749 C CA . LYS A 1 94 ? -34.050 -20.257 48.580 1.00 76.94 94 LYS A CA 1
ATOM 750 C C . LYS A 1 94 ? -33.629 -20.743 49.968 1.00 76.94 94 LYS A C 1
ATOM 752 O O . LYS A 1 94 ? -34.152 -21.749 50.428 1.00 76.94 94 LYS A O 1
ATOM 757 N N . LEU A 1 95 ? -32.686 -20.064 50.625 1.00 74.12 95 LEU A N 1
ATOM 758 C CA . LEU A 1 95 ? -32.233 -20.427 51.973 1.00 74.12 95 LEU A CA 1
ATOM 759 C C . LEU A 1 95 ? -33.192 -19.952 53.077 1.00 74.12 95 LEU A C 1
ATOM 761 O O . LEU A 1 95 ? -33.230 -20.563 54.141 1.00 74.12 95 LEU A O 1
ATOM 765 N N . LYS A 1 96 ? -33.917 -18.849 52.846 1.00 70.25 96 LYS A N 1
ATOM 766 C CA . LYS A 1 96 ? -34.827 -18.226 53.824 1.00 70.25 96 LYS A CA 1
ATOM 767 C C . LYS A 1 96 ? -36.296 -18.649 53.703 1.00 70.25 96 LYS A C 1
ATOM 769 O O . LYS A 1 96 ? -37.075 -18.263 54.565 1.00 70.25 96 LYS A O 1
ATOM 774 N N . ASP A 1 97 ? -36.660 -19.434 52.689 1.00 56.84 97 ASP A N 1
ATOM 775 C CA . ASP A 1 97 ? -38.018 -19.976 52.479 1.00 56.84 97 ASP A CA 1
ATOM 776 C C . ASP A 1 97 ? -39.131 -18.896 52.441 1.00 56.84 97 ASP A C 1
ATOM 778 O O . ASP A 1 97 ? -40.297 -19.148 52.744 1.00 56.84 97 ASP A O 1
ATOM 782 N N . GLU A 1 98 ? -38.775 -17.664 52.053 1.00 57.81 98 GLU A N 1
ATOM 783 C CA . GLU A 1 98 ? -39.706 -16.546 51.854 1.00 57.81 98 GLU A CA 1
ATOM 784 C C . GLU A 1 98 ? -40.018 -16.347 50.358 1.00 57.81 98 GLU A C 1
ATOM 786 O O . GLU A 1 98 ? -39.118 -16.445 49.513 1.00 57.81 98 GLU A O 1
ATOM 791 N N . PRO A 1 99 ? -41.281 -16.034 49.993 1.00 54.22 99 PRO A N 1
ATOM 792 C CA . PRO A 1 99 ? -41.676 -15.828 48.606 1.00 54.22 99 PRO A CA 1
ATOM 793 C C . PRO A 1 99 ? -40.942 -14.621 48.016 1.00 54.22 99 PRO A C 1
ATOM 795 O O . PRO A 1 99 ? -40.945 -13.521 48.566 1.00 54.22 99 PRO A O 1
ATOM 798 N N . THR A 1 100 ? -40.309 -14.849 46.869 1.00 53.88 100 THR A N 1
ATOM 799 C CA . THR A 1 100 ? -39.440 -13.903 46.169 1.00 53.88 100 THR A CA 1
ATOM 800 C C . THR A 1 100 ? -40.157 -12.564 45.938 1.00 53.88 100 THR A C 1
ATOM 802 O O . THR A 1 100 ? -41.172 -12.540 45.234 1.00 53.88 100 THR A O 1
ATOM 805 N N . PRO A 1 101 ? -39.669 -11.426 46.471 1.00 50.50 101 PRO A N 1
ATOM 806 C CA . PRO A 1 101 ? -40.231 -10.138 46.106 1.00 50.50 101 PRO A CA 1
ATOM 807 C C . PRO A 1 101 ? -39.894 -9.860 44.639 1.00 50.50 101 PRO A C 1
ATOM 809 O O . PRO A 1 101 ? -38.730 -9.851 44.237 1.00 50.50 101 PRO A O 1
ATOM 812 N N . VAL A 1 102 ? -40.942 -9.654 43.840 1.00 55.44 102 VAL A N 1
ATOM 813 C CA . VAL A 1 102 ? -40.882 -9.260 42.429 1.00 55.44 102 VAL A CA 1
ATOM 814 C C . VAL A 1 102 ? -39.961 -8.044 42.303 1.00 55.44 102 VAL A C 1
ATOM 816 O O . VAL A 1 102 ? -40.279 -6.956 42.790 1.00 55.44 102 VAL A O 1
ATOM 819 N N . GLN A 1 103 ? -38.789 -8.236 41.695 1.00 53.00 103 GLN A N 1
ATOM 820 C CA . GLN A 1 103 ? -37.821 -7.160 41.507 1.00 53.00 103 GLN A CA 1
ATOM 821 C C . GLN A 1 103 ? -38.434 -6.088 40.597 1.00 53.00 103 GLN A C 1
ATOM 823 O O . GLN A 1 103 ? -38.911 -6.375 39.498 1.00 53.00 103 GLN A O 1
ATOM 828 N N . ARG A 1 104 ? -38.441 -4.836 41.069 1.00 56.19 104 ARG A N 1
ATOM 829 C CA . ARG A 1 104 ? -38.774 -3.672 40.238 1.00 56.19 104 ARG A CA 1
ATOM 830 C C . ARG A 1 104 ? -37.754 -3.582 39.098 1.00 56.19 104 ARG A C 1
ATOM 832 O O . ARG A 1 104 ? -36.580 -3.845 39.357 1.00 56.19 104 ARG A O 1
ATOM 839 N N . PRO A 1 1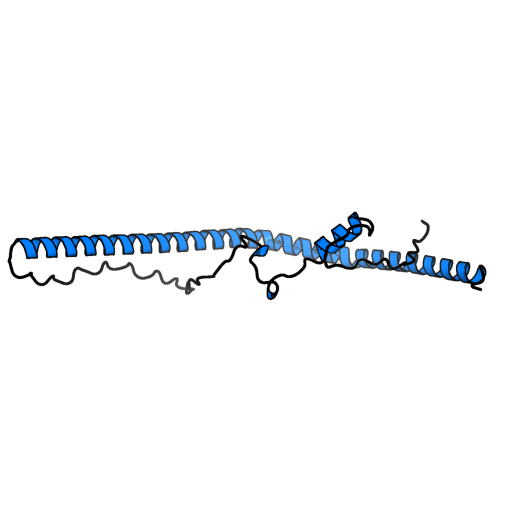05 ? -38.154 -3.166 37.883 1.00 48.22 105 PRO A N 1
ATOM 840 C CA . PRO A 1 105 ? -37.203 -2.932 36.807 1.00 48.22 105 PRO A CA 1
ATOM 841 C C . PRO A 1 105 ? -36.187 -1.885 37.272 1.00 48.22 105 PRO A C 1
ATOM 843 O O . PRO A 1 105 ? 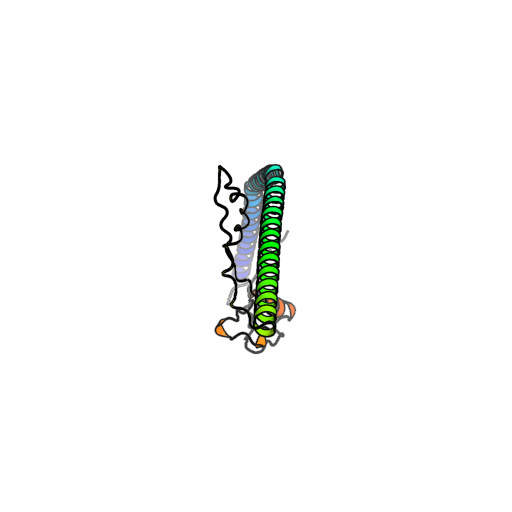-36.538 -0.739 37.565 1.00 48.22 105 PRO A O 1
ATOM 846 N N . VAL A 1 106 ? -34.936 -2.313 37.415 1.00 54.12 106 VAL A N 1
ATOM 847 C CA . VAL A 1 106 ? -33.810 -1.443 37.753 1.00 54.12 106 VAL A CA 1
ATOM 848 C C . VAL A 1 106 ? -33.634 -0.461 36.587 1.00 54.12 106 VAL A C 1
ATOM 850 O O . VAL A 1 106 ? -33.813 -0.869 35.435 1.00 54.12 106 VAL A O 1
ATOM 853 N N . PRO A 1 107 ? -33.340 0.832 36.830 1.00 49.66 107 PRO A N 1
ATOM 854 C CA . PRO A 1 107 ? -33.172 1.793 35.752 1.00 49.66 107 PRO A CA 1
ATOM 855 C C . PRO A 1 107 ? -32.081 1.300 34.807 1.00 49.66 107 PRO A C 1
ATOM 857 O O . PRO A 1 107 ? -30.917 1.202 35.195 1.00 49.66 107 PRO A O 1
ATOM 860 N N . VAL A 1 108 ? -32.469 1.004 33.565 1.00 54.19 108 VAL A N 1
ATOM 861 C CA . VAL A 1 108 ? -31.539 0.826 32.453 1.00 54.19 108 VAL A CA 1
ATOM 862 C C . VAL A 1 108 ? -30.610 2.031 32.499 1.00 54.19 108 VAL A C 1
ATOM 864 O O . VAL A 1 108 ? -31.075 3.175 32.424 1.00 54.19 108 VAL A O 1
ATOM 867 N N . VAL A 1 109 ? -29.314 1.784 32.707 1.00 51.38 109 VAL A N 1
ATOM 868 C CA . VAL A 1 109 ? -28.279 2.814 32.607 1.00 51.38 109 VAL A CA 1
ATOM 869 C C . VAL A 1 109 ? -28.570 3.558 31.316 1.00 51.38 109 VAL A C 1
ATOM 871 O O . VAL A 1 109 ? -28.536 2.954 30.243 1.00 51.38 109 VAL A O 1
ATOM 874 N N . HIS A 1 110 ? -28.948 4.834 31.423 1.00 50.59 110 HIS A N 1
ATOM 875 C CA . HIS A 1 110 ? -29.154 5.671 30.255 1.00 50.59 110 HIS A CA 1
ATOM 876 C C . HIS A 1 110 ? -27.796 5.731 29.568 1.00 50.59 110 HIS A C 1
ATOM 878 O O . HIS A 1 110 ? -26.900 6.459 30.000 1.00 50.59 110 HIS A O 1
ATOM 884 N N . LEU A 1 111 ? -27.616 4.889 28.545 1.00 52.06 111 LEU A N 1
ATOM 885 C CA . LEU A 1 111 ? -26.509 5.025 27.625 1.00 52.06 111 LEU A CA 1
ATOM 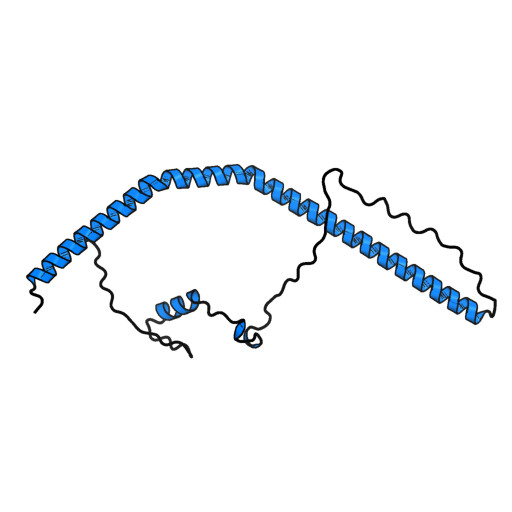886 C C . LEU A 1 111 ? -26.590 6.464 27.149 1.00 52.06 111 LEU A C 1
ATOM 888 O O . LEU A 1 111 ? -27.639 6.892 26.659 1.00 52.06 111 LEU A O 1
ATOM 892 N N . GLN A 1 112 ? -25.505 7.211 27.343 1.00 51.34 112 GLN A N 1
ATOM 893 C CA . GLN A 1 112 ? -25.402 8.522 26.728 1.00 51.34 112 GLN A CA 1
ATOM 894 C C . GLN A 1 112 ? -25.822 8.381 25.261 1.00 51.34 112 GLN A C 1
ATOM 896 O O . GLN A 1 112 ? -25.450 7.374 24.635 1.00 51.34 112 GLN A O 1
ATOM 901 N N . PRO A 1 113 ? -26.641 9.312 24.739 1.00 52.59 113 PRO A N 1
ATOM 902 C CA . PRO A 1 113 ? -27.122 9.223 23.374 1.00 52.59 113 PRO A CA 1
ATOM 903 C C . PRO A 1 113 ? -25.915 8.967 22.483 1.00 52.59 113 PRO A C 1
ATOM 905 O O . PRO A 1 113 ? -24.881 9.626 22.625 1.00 52.59 113 PRO A O 1
ATOM 908 N N . ARG A 1 114 ? -26.025 7.932 21.641 1.00 53.84 114 ARG A N 1
ATOM 909 C CA . ARG A 1 114 ? -25.013 7.583 20.644 1.00 53.84 114 ARG A CA 1
ATOM 910 C C . ARG A 1 114 ? -24.579 8.904 20.025 1.00 53.84 114 ARG A C 1
ATOM 912 O O . ARG A 1 114 ? -25.440 9.603 19.504 1.00 53.84 114 ARG A O 1
ATOM 919 N N . ALA A 1 115 ? -23.309 9.283 20.163 1.00 52.25 115 ALA A N 1
ATOM 920 C CA . ALA A 1 115 ? -22.819 10.507 19.548 1.00 52.25 115 ALA A CA 1
ATOM 921 C C . ALA A 1 115 ? -22.975 10.324 18.034 1.00 52.25 115 ALA A C 1
ATOM 923 O O . ALA A 1 115 ? -22.171 9.643 17.394 1.00 52.25 115 ALA A O 1
ATOM 924 N N . VAL A 1 116 ? -24.095 10.807 17.497 1.00 51.72 116 VAL A N 1
ATOM 925 C CA . VAL A 1 116 ? -24.360 10.854 16.068 1.00 51.72 116 VAL A CA 1
ATOM 926 C C . VAL A 1 116 ? -23.529 12.027 15.594 1.00 51.72 116 VAL A C 1
ATOM 928 O O . VAL A 1 116 ? -23.798 13.167 15.964 1.00 51.72 116 VAL A O 1
ATOM 931 N N . ALA A 1 117 ? -22.449 11.734 14.875 1.00 55.94 117 ALA A N 1
ATOM 932 C CA . ALA A 1 117 ? -21.723 12.787 14.196 1.00 55.94 117 ALA A CA 1
ATOM 933 C C . ALA A 1 117 ? -22.679 13.409 13.170 1.00 55.94 117 ALA A C 1
ATOM 935 O O . ALA A 1 117 ? -23.318 12.685 12.408 1.00 55.94 117 ALA A O 1
ATOM 936 N N . GLU A 1 118 ? -22.773 14.735 13.175 1.00 58.62 118 GLU A N 1
ATOM 937 C CA . GLU A 1 118 ? -23.676 15.524 12.326 1.00 58.62 118 GLU A CA 1
ATOM 938 C C . GLU A 1 118 ? -23.442 15.279 10.822 1.00 58.62 118 GLU A C 1
ATOM 940 O O . GLU A 1 118 ? -24.333 15.487 10.006 1.00 58.62 118 GLU A O 1
ATOM 945 N N . GLU A 1 119 ? -22.266 14.753 10.464 1.00 51.53 119 GLU A N 1
ATOM 946 C CA . GLU A 1 119 ? -21.793 14.631 9.084 1.00 51.53 119 GLU A CA 1
ATOM 947 C C . GLU A 1 119 ? -21.385 13.197 8.678 1.00 51.53 119 GLU A C 1
ATOM 949 O O . GLU A 1 119 ? -20.783 12.998 7.624 1.00 51.53 119 GLU A O 1
ATOM 954 N N . GLY A 1 120 ? -21.695 12.158 9.471 1.00 47.44 120 GLY A N 1
ATOM 955 C CA . GLY A 1 120 ? -21.367 10.794 9.036 1.00 47.44 120 GLY A CA 1
ATOM 956 C C . GLY A 1 120 ? -21.798 9.631 9.929 1.00 47.44 120 GLY A C 1
ATOM 957 O O . GLY A 1 120 ? -21.701 9.664 11.156 1.00 47.44 120 GLY A O 1
ATOM 958 N N . GLU A 1 121 ? -22.191 8.529 9.284 1.00 56.12 121 GLU A N 1
ATOM 959 C CA . GLU A 1 121 ? -22.476 7.251 9.938 1.00 56.12 121 GLU A CA 1
ATOM 960 C C . GLU A 1 121 ? -21.211 6.384 10.039 1.00 56.12 121 GLU A C 1
ATOM 962 O O . GLU A 1 121 ? -20.586 6.023 9.043 1.00 56.12 121 GLU A O 1
ATOM 967 N N . THR A 1 122 ? -20.818 6.002 11.259 1.00 56.47 122 THR A N 1
ATOM 968 C CA . THR A 1 122 ? -19.669 5.103 11.475 1.00 56.47 122 THR A CA 1
ATOM 969 C C . THR A 1 122 ? -20.120 3.644 11.606 1.00 56.47 122 THR A C 1
ATOM 971 O O . THR A 1 122 ? -20.424 3.180 12.716 1.00 56.47 122 THR A O 1
ATOM 974 N N . ASN A 1 123 ? -20.094 2.911 10.489 1.00 59.38 123 ASN A N 1
ATOM 975 C CA . ASN A 1 123 ? -20.297 1.459 10.432 1.00 59.38 123 ASN A CA 1
ATOM 976 C C . ASN A 1 123 ? -18.978 0.709 10.691 1.00 59.38 123 ASN A C 1
ATOM 978 O O . ASN A 1 123 ? -17.947 1.028 10.103 1.00 59.38 123 ASN A O 1
ATOM 982 N N . VAL A 1 124 ? -18.996 -0.276 11.595 1.00 59.59 124 VAL A N 1
ATOM 983 C CA . VAL A 1 124 ? -17.827 -1.119 11.905 1.00 59.59 124 VAL A CA 1
ATOM 984 C C . VAL A 1 124 ? -18.003 -2.453 11.197 1.00 59.59 124 VAL A C 1
ATOM 986 O O . VAL A 1 124 ? -18.882 -3.233 11.556 1.00 59.59 124 VAL A O 1
ATOM 989 N N . SER A 1 125 ? -17.153 -2.716 10.210 1.00 53.22 125 SER A N 1
ATOM 990 C CA . SER A 1 125 ? -17.108 -3.997 9.506 1.00 53.22 125 SER A CA 1
ATOM 991 C C . SER A 1 125 ? -16.052 -4.900 10.134 1.00 53.22 125 SER A C 1
ATOM 993 O O . SER A 1 125 ? -14.918 -4.480 10.355 1.00 53.22 125 SER A O 1
ATOM 995 N N . LYS A 1 126 ? -16.410 -6.157 10.405 1.00 63.75 126 LYS A N 1
ATOM 996 C CA . LYS A 1 126 ? -15.445 -7.191 10.795 1.00 63.75 126 LYS A CA 1
ATOM 997 C C . LYS A 1 126 ? -14.836 -7.779 9.522 1.00 63.75 126 LYS A C 1
ATOM 999 O O . LYS A 1 126 ? -15.563 -8.339 8.706 1.00 63.75 126 LYS A O 1
ATOM 1004 N N . ILE A 1 127 ? -13.526 -7.626 9.349 1.00 56.12 127 ILE A N 1
ATOM 1005 C CA . ILE A 1 127 ? -12.772 -8.220 8.240 1.00 56.12 127 ILE A CA 1
ATOM 1006 C C . ILE A 1 127 ? -12.037 -9.442 8.787 1.00 56.12 127 ILE A C 1
ATOM 1008 O O . ILE A 1 127 ? -11.350 -9.346 9.802 1.00 56.12 127 ILE A O 1
ATOM 1012 N N . TRP A 1 128 ? -12.187 -10.587 8.125 1.00 45.16 128 TRP A N 1
ATOM 1013 C CA . TRP A 1 128 ? -11.407 -11.782 8.432 1.00 45.16 128 TRP A CA 1
ATOM 1014 C C . TRP A 1 128 ? -10.020 -11.643 7.811 1.00 45.16 128 TRP A C 1
ATOM 1016 O O . TRP A 1 128 ? -9.888 -11.542 6.592 1.00 45.16 128 TRP A O 1
ATOM 1026 N N . VAL A 1 129 ? -8.997 -11.621 8.658 1.00 57.91 129 VAL A N 1
ATOM 1027 C CA . VAL A 1 129 ? -7.592 -11.637 8.247 1.00 57.91 129 VAL A CA 1
ATOM 1028 C C . VAL A 1 129 ? -7.061 -13.041 8.513 1.00 57.91 129 VAL A C 1
ATOM 1030 O O . VAL A 1 129 ? -7.396 -13.642 9.532 1.00 57.91 129 VAL A O 1
ATOM 1033 N N . TRP A 1 130 ? -6.282 -13.580 7.580 1.00 62.84 130 TRP A N 1
ATOM 1034 C CA . TRP A 1 130 ? -5.654 -14.891 7.695 1.00 62.84 130 TRP A CA 1
ATOM 1035 C C . TRP A 1 130 ? -4.138 -14.727 7.627 1.00 62.84 130 TRP A C 1
ATOM 1037 O O . TRP A 1 130 ? -3.628 -13.869 6.908 1.00 62.84 130 TRP A O 1
ATOM 1047 N N . GLU A 1 131 ? -3.433 -15.561 8.377 1.00 60.19 131 GLU A N 1
ATOM 1048 C CA . GLU A 1 131 ? -1.980 -15.675 8.351 1.00 60.19 131 GLU A CA 1
ATOM 1049 C C . GLU A 1 131 ? -1.630 -17.118 7.981 1.00 60.19 131 GLU A C 1
ATOM 1051 O O . GLU A 1 131 ? -2.319 -18.059 8.378 1.00 60.19 131 GLU A O 1
ATOM 1056 N N . LEU A 1 132 ? -0.607 -17.296 7.146 1.00 64.88 132 LEU A N 1
ATOM 1057 C CA . LEU A 1 132 ? -0.171 -18.618 6.715 1.00 64.88 132 LEU A CA 1
ATOM 1058 C C . LEU A 1 132 ? 0.770 -19.209 7.768 1.00 64.88 132 LEU A C 1
ATOM 1060 O O . LEU A 1 132 ? 1.932 -18.823 7.827 1.00 64.88 132 LEU A O 1
ATOM 1064 N N . GLU A 1 133 ? 0.290 -20.171 8.552 1.00 67.81 133 GLU A N 1
ATOM 1065 C CA . GLU A 1 133 ? 1.135 -20.890 9.514 1.00 67.81 133 GLU A CA 1
ATOM 1066 C C . GLU A 1 133 ? 2.092 -21.873 8.819 1.00 67.81 133 GLU A C 1
ATOM 1068 O O . GLU A 1 133 ? 3.290 -21.883 9.089 1.00 67.81 133 GLU A O 1
ATOM 1073 N N . ASP A 1 134 ? 1.570 -22.703 7.908 1.00 71.81 134 ASP A N 1
ATOM 1074 C CA . ASP A 1 134 ? 2.331 -23.769 7.250 1.00 71.81 134 ASP A CA 1
ATOM 1075 C C . ASP A 1 134 ? 1.861 -23.983 5.804 1.00 71.81 134 ASP A C 1
ATOM 1077 O O . ASP A 1 134 ? 0.708 -24.331 5.538 1.00 71.81 134 ASP A O 1
ATOM 1081 N N . PHE A 1 135 ? 2.783 -23.804 4.857 1.00 69.19 135 PHE A N 1
ATOM 1082 C CA . PHE A 1 135 ? 2.532 -23.948 3.425 1.00 69.19 135 PHE A CA 1
ATOM 1083 C C . PHE A 1 135 ? 2.252 -25.400 3.009 1.00 69.19 135 PHE A C 1
ATOM 1085 O O . PHE A 1 135 ? 1.547 -25.622 2.025 1.00 69.19 135 PHE A O 1
ATOM 1092 N N . ALA A 1 136 ? 2.757 -26.402 3.738 1.00 77.12 136 ALA A N 1
ATOM 1093 C CA . ALA A 1 136 ? 2.579 -27.810 3.375 1.00 77.12 136 ALA A CA 1
ATOM 1094 C C . ALA A 1 136 ? 1.124 -28.276 3.544 1.00 77.12 136 ALA A C 1
ATOM 1096 O O . ALA A 1 136 ? 0.625 -29.043 2.719 1.00 77.12 136 ALA A O 1
ATOM 1097 N N . LYS A 1 137 ? 0.432 -27.758 4.569 1.00 76.19 137 LYS A N 1
ATOM 1098 C CA . LYS A 1 137 ? -0.970 -28.081 4.893 1.00 76.19 137 LYS A CA 1
ATOM 1099 C C . LYS A 1 137 ? -1.982 -27.390 3.981 1.00 76.19 137 LYS A C 1
ATOM 1101 O O . LYS A 1 137 ? -3.154 -27.765 3.977 1.00 76.19 137 LYS A O 1
ATOM 1106 N N . VAL A 1 138 ? -1.552 -26.390 3.212 1.00 75.25 138 VAL A N 1
ATOM 1107 C CA . VAL A 1 138 ? -2.412 -25.728 2.230 1.00 75.25 138 VAL A CA 1
ATOM 1108 C C . VAL A 1 138 ? -2.697 -26.705 1.084 1.00 75.25 138 VAL A C 1
ATOM 1110 O O . VAL A 1 138 ? -1.757 -27.283 0.538 1.00 75.25 138 VAL A O 1
ATOM 1113 N N . PRO A 1 139 ? -3.962 -26.904 0.680 1.00 81.06 139 PRO A N 1
ATOM 1114 C CA . PRO A 1 139 ? -4.276 -27.704 -0.498 1.00 81.06 139 PRO A CA 1
ATOM 1115 C C . PRO A 1 139 ? -3.601 -27.147 -1.757 1.00 81.06 139 PRO A C 1
ATOM 1117 O O . PRO A 1 139 ? -3.558 -25.931 -1.955 1.00 81.06 139 PRO A O 1
ATOM 1120 N N . ASP A 1 140 ? -3.136 -28.026 -2.646 1.00 77.81 140 ASP A N 1
ATOM 1121 C CA . ASP A 1 140 ? -2.378 -27.635 -3.846 1.00 77.81 140 ASP A CA 1
ATOM 1122 C C . ASP A 1 140 ? -3.143 -26.683 -4.776 1.00 77.81 140 ASP A C 1
ATOM 1124 O O . ASP A 1 140 ? -2.535 -25.868 -5.462 1.00 77.81 140 ASP A O 1
ATOM 1128 N N . PHE A 1 141 ? -4.477 -26.696 -4.726 1.00 73.88 141 PHE A N 1
ATOM 1129 C CA . PHE A 1 141 ? -5.330 -25.747 -5.445 1.00 73.88 141 PHE A CA 1
ATOM 1130 C C . PHE A 1 141 ? -5.065 -24.273 -5.079 1.00 73.88 141 PHE A C 1
ATOM 1132 O O . PHE A 1 141 ? -5.195 -23.388 -5.924 1.00 73.88 141 PHE A O 1
ATOM 1139 N N . TYR A 1 142 ? -4.685 -23.997 -3.829 1.00 65.38 142 TYR A N 1
ATOM 1140 C CA . TYR A 1 142 ? -4.402 -22.641 -3.349 1.00 65.38 142 TYR A CA 1
ATOM 1141 C C . TYR A 1 142 ? -2.912 -22.279 -3.428 1.00 65.38 142 TYR A C 1
ATOM 1143 O O . TYR A 1 142 ? -2.550 -21.119 -3.219 1.00 65.38 142 TYR A O 1
ATOM 1151 N N . LYS A 1 143 ? -2.041 -23.240 -3.764 1.00 75.31 143 LYS A N 1
ATOM 1152 C CA . LYS A 1 143 ? -0.608 -23.004 -3.952 1.00 75.31 143 LYS A CA 1
ATOM 1153 C C . LYS A 1 143 ? -0.370 -22.428 -5.347 1.00 75.31 143 LYS A C 1
ATOM 1155 O O . LYS A 1 143 ? -0.625 -23.074 -6.358 1.00 75.31 143 LYS A O 1
ATOM 1160 N N . LYS A 1 144 ? 0.162 -21.208 -5.417 1.00 73.06 144 LYS A N 1
ATOM 1161 C CA . LYS A 1 144 ? 0.704 -20.642 -6.659 1.00 73.06 144 LYS A CA 1
ATOM 1162 C C . LYS A 1 144 ? 2.221 -20.623 -6.583 1.00 73.06 144 LYS A C 1
ATOM 1164 O O . LYS A 1 144 ? 2.785 -20.168 -5.591 1.00 73.06 144 LYS A O 1
ATOM 1169 N N . LEU A 1 145 ? 2.867 -21.107 -7.640 1.00 67.56 145 LEU A N 1
ATOM 1170 C CA . LEU A 1 145 ? 4.317 -21.046 -7.778 1.00 67.56 145 LEU A CA 1
ATOM 1171 C C . LEU A 1 145 ? 4.754 -19.584 -7.954 1.00 67.56 145 LEU A C 1
ATOM 1173 O O . LEU A 1 145 ? 4.243 -18.874 -8.823 1.00 67.56 145 LEU A O 1
ATOM 1177 N N . ASP A 1 146 ? 5.715 -19.138 -7.149 1.00 74.25 146 ASP A N 1
ATOM 1178 C CA . ASP A 1 146 ? 6.374 -17.849 -7.354 1.00 74.25 146 ASP A CA 1
ATOM 1179 C C . ASP A 1 146 ? 7.373 -17.969 -8.515 1.00 74.25 146 ASP A C 1
ATOM 1181 O O . ASP A 1 146 ? 8.519 -18.397 -8.354 1.00 74.25 146 ASP A O 1
ATOM 1185 N N . ASN A 1 147 ? 6.917 -17.596 -9.712 1.00 69.75 147 ASN A N 1
ATOM 1186 C CA . ASN A 1 147 ? 7.722 -17.634 -10.934 1.00 69.75 147 ASN A CA 1
ATOM 1187 C C . ASN A 1 147 ? 8.998 -16.780 -10.837 1.00 69.75 147 ASN A C 1
ATOM 1189 O O . ASN A 1 147 ? 9.992 -17.102 -11.488 1.00 69.75 147 ASN A O 1
ATOM 1193 N N . GLY A 1 148 ? 8.984 -15.703 -10.042 1.00 71.69 148 GLY A N 1
ATOM 1194 C CA . GLY A 1 148 ? 10.128 -14.807 -9.885 1.00 71.69 148 GLY A CA 1
ATOM 1195 C C . GLY A 1 148 ? 11.284 -15.524 -9.202 1.00 71.69 148 GLY A C 1
ATOM 1196 O O . GLY A 1 148 ? 12.357 -15.669 -9.792 1.00 71.69 148 GLY A O 1
ATOM 1197 N N . LYS A 1 149 ? 11.015 -16.080 -8.015 1.00 73.88 149 LYS A N 1
ATOM 1198 C CA . LYS A 1 149 ? 12.010 -16.820 -7.223 1.00 73.88 149 LYS A CA 1
ATOM 1199 C C . LYS A 1 149 ? 12.546 -18.049 -7.949 1.00 73.88 149 LYS A C 1
ATOM 1201 O O . LYS A 1 149 ? 13.747 -18.305 -7.907 1.00 73.88 149 LYS A O 1
ATOM 1206 N N . VAL A 1 150 ? 11.682 -18.776 -8.659 1.00 66.31 150 VAL A N 1
ATOM 1207 C CA . VAL A 1 150 ? 12.106 -19.912 -9.489 1.00 66.31 150 VAL A CA 1
ATOM 1208 C C . VAL A 1 150 ? 13.029 -19.442 -10.613 1.00 66.31 150 VAL A C 1
ATOM 1210 O O . VAL A 1 150 ? 14.089 -20.027 -10.813 1.00 66.31 150 VAL A O 1
ATOM 1213 N N . SER A 1 151 ? 12.691 -18.357 -11.318 1.00 64.00 151 SER A N 1
ATOM 1214 C CA . SER A 1 151 ? 13.542 -17.840 -12.396 1.00 64.00 151 SER A CA 1
ATOM 1215 C C . SER A 1 151 ? 14.913 -17.372 -11.896 1.00 64.00 151 SER A C 1
ATOM 1217 O O . SER A 1 151 ? 15.914 -17.566 -12.585 1.00 64.00 151 SER A O 1
ATOM 1219 N N . ASP A 1 152 ? 14.976 -16.801 -10.695 1.00 72.94 152 ASP A N 1
ATOM 1220 C CA . ASP A 1 152 ? 16.219 -16.323 -10.095 1.00 72.94 152 ASP A CA 1
ATOM 1221 C C . ASP A 1 152 ? 17.089 -17.478 -9.592 1.00 72.94 152 ASP A C 1
ATOM 1223 O O . ASP A 1 152 ? 18.301 -17.457 -9.809 1.00 72.94 152 ASP A O 1
ATOM 1227 N N . ALA A 1 153 ? 16.490 -18.531 -9.027 1.00 69.06 153 ALA A N 1
ATOM 1228 C CA . ALA A 1 153 ? 17.195 -19.770 -8.694 1.00 69.06 153 ALA A CA 1
ATOM 1229 C C . ALA A 1 153 ? 17.773 -20.454 -9.949 1.00 69.06 153 ALA A C 1
ATOM 1231 O O . ALA A 1 153 ? 18.941 -20.839 -9.963 1.00 69.06 153 ALA A O 1
ATOM 1232 N N . VAL A 1 154 ? 17.000 -20.525 -11.041 1.00 69.12 154 VAL A N 1
ATOM 1233 C CA . VAL A 1 154 ? 17.443 -21.100 -12.326 1.00 69.12 154 VAL A CA 1
ATOM 1234 C C . VAL A 1 154 ? 18.593 -20.297 -12.951 1.00 69.12 154 VAL A C 1
ATOM 1236 O O . VAL A 1 154 ? 19.558 -20.889 -13.441 1.00 69.12 154 VAL A O 1
ATOM 1239 N N . LYS A 1 155 ? 18.525 -18.957 -12.912 1.00 66.94 155 LYS A N 1
ATOM 1240 C CA . LYS A 1 155 ? 19.606 -18.067 -13.382 1.00 66.94 155 LYS A CA 1
ATOM 1241 C C . LYS A 1 155 ? 20.859 -18.181 -12.514 1.00 66.94 155 LYS A C 1
ATOM 1243 O O . LYS A 1 155 ? 21.961 -18.238 -13.053 1.00 66.94 155 LYS A O 1
ATOM 1248 N N . SER A 1 156 ? 20.693 -18.222 -11.190 1.00 66.44 156 SER A N 1
ATOM 1249 C CA . SER A 1 156 ? 21.809 -18.285 -10.235 1.00 66.44 156 SER A CA 1
ATOM 1250 C C . SER A 1 156 ? 22.521 -19.635 -10.282 1.00 66.44 156 SER A C 1
ATOM 1252 O O . SER A 1 156 ? 23.741 -19.690 -10.181 1.00 66.44 156 SER A O 1
ATOM 1254 N N . GLY A 1 157 ? 21.775 -20.720 -10.502 1.00 63.16 157 GLY A N 1
ATOM 1255 C CA . GLY A 1 157 ? 22.317 -22.068 -10.651 1.00 63.16 157 GLY A CA 1
ATOM 1256 C C . GLY A 1 157 ? 22.847 -22.401 -12.048 1.00 63.16 157 GLY A C 1
ATOM 1257 O O . GLY A 1 157 ? 23.123 -23.570 -12.301 1.00 63.16 157 GLY A O 1
ATOM 1258 N N . GLN A 1 158 ? 22.943 -21.422 -12.963 1.00 58.97 158 GLN A N 1
ATOM 1259 C CA . GLN A 1 158 ? 23.469 -21.586 -14.330 1.00 58.97 158 GLN A CA 1
ATOM 1260 C C . GLN A 1 158 ? 22.914 -22.824 -15.067 1.00 58.97 158 GLN A C 1
ATOM 1262 O O . GLN A 1 158 ? 23.643 -23.532 -15.754 1.00 58.97 158 GLN A O 1
ATOM 1267 N N . GLY A 1 159 ? 21.620 -23.118 -14.908 1.00 57.84 159 GLY A N 1
ATOM 1268 C CA . GLY A 1 159 ? 20.977 -24.263 -15.565 1.00 57.84 159 GLY A CA 1
ATOM 1269 C C . GLY A 1 159 ? 21.231 -25.645 -14.940 1.00 57.84 159 GLY A C 1
ATOM 1270 O O . GLY A 1 159 ? 20.593 -26.599 -15.371 1.00 57.84 159 GLY A O 1
ATOM 1271 N N . ASN A 1 160 ? 22.064 -25.757 -13.898 1.00 56.00 160 ASN A N 1
ATOM 1272 C CA . ASN A 1 160 ? 22.320 -27.006 -13.157 1.00 56.00 160 ASN A CA 1
ATOM 1273 C C . ASN A 1 160 ? 21.457 -27.156 -11.891 1.00 56.00 160 ASN A C 1
ATOM 1275 O O . ASN A 1 160 ? 21.633 -28.093 -11.115 1.00 56.00 160 ASN A O 1
ATOM 1279 N N . CYS A 1 161 ? 20.537 -26.223 -11.644 1.00 57.41 161 CYS A N 1
ATOM 1280 C CA . CYS A 1 161 ? 19.642 -26.291 -10.497 1.00 57.41 161 CYS A CA 1
ATOM 1281 C C . CYS A 1 161 ? 18.528 -27.307 -10.778 1.00 57.41 161 CYS A C 1
ATOM 1283 O O . CYS A 1 161 ? 17.586 -27.006 -11.502 1.00 57.41 161 CYS A O 1
ATOM 1285 N N . GLN A 1 162 ? 18.627 -28.518 -10.235 1.00 57.38 162 GLN A N 1
ATOM 1286 C CA . GLN A 1 162 ? 17.538 -29.488 -10.314 1.00 57.38 162 GLN A CA 1
ATOM 1287 C C . GLN A 1 162 ? 16.461 -29.112 -9.287 1.00 57.38 162 GLN A C 1
ATOM 1289 O O . GLN A 1 162 ? 16.673 -29.238 -8.084 1.00 57.38 162 GLN A O 1
ATOM 1294 N N . ILE A 1 163 ? 15.321 -28.612 -9.769 1.00 64.56 163 ILE A N 1
ATOM 1295 C CA . ILE A 1 163 ? 1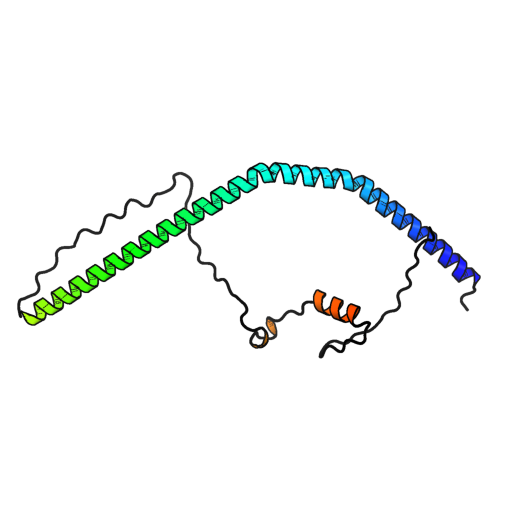4.127 -28.358 -8.956 1.00 64.56 163 ILE A CA 1
ATOM 1296 C C . ILE A 1 163 ? 13.125 -29.459 -9.289 1.00 64.56 163 ILE A C 1
ATOM 1298 O O . ILE A 1 163 ? 12.679 -29.564 -10.435 1.00 64.56 163 ILE A O 1
ATOM 1302 N N . ASP A 1 164 ? 12.777 -30.280 -8.301 1.00 64.06 164 ASP A N 1
ATOM 1303 C CA . ASP A 1 164 ? 11.816 -31.365 -8.491 1.00 64.06 164 ASP A CA 1
ATOM 1304 C C . ASP A 1 164 ? 10.481 -30.814 -9.020 1.00 64.06 164 ASP A C 1
ATOM 1306 O O . ASP A 1 164 ? 9.889 -29.893 -8.458 1.00 64.06 164 ASP A O 1
ATOM 1310 N N . GLY A 1 165 ? 10.033 -31.353 -10.158 1.00 59.28 165 GLY A N 1
ATOM 1311 C CA . GLY A 1 165 ? 8.816 -30.920 -10.851 1.00 59.28 165 GLY A CA 1
ATOM 1312 C C . GLY A 1 165 ? 8.989 -29.811 -11.903 1.00 59.28 165 GLY A C 1
ATOM 1313 O O . GLY A 1 165 ? 8.013 -29.500 -12.584 1.00 59.28 165 GLY A O 1
ATOM 1314 N N . ILE A 1 166 ? 10.190 -29.242 -12.106 1.00 65.75 166 ILE A N 1
ATOM 1315 C CA . ILE A 1 166 ? 10.440 -28.186 -13.112 1.00 65.75 166 ILE A CA 1
ATOM 1316 C C . ILE A 1 166 ? 11.527 -28.610 -14.108 1.00 65.75 166 ILE A C 1
ATOM 1318 O O . ILE A 1 166 ? 12.670 -28.873 -13.744 1.00 65.75 166 ILE A O 1
ATOM 1322 N N . ARG A 1 167 ? 11.195 -28.612 -15.407 1.00 66.50 167 ARG A N 1
ATOM 1323 C CA . ARG A 1 167 ? 12.161 -28.850 -16.493 1.00 66.50 167 ARG A CA 1
ATOM 1324 C C . ARG A 1 167 ? 12.793 -27.535 -16.956 1.00 66.50 167 ARG A C 1
ATOM 1326 O O . ARG A 1 167 ? 12.100 -26.676 -17.496 1.00 66.50 167 ARG A O 1
ATOM 1333 N N . ILE A 1 168 ? 14.111 -27.410 -16.813 1.00 68.25 168 ILE A N 1
ATOM 1334 C CA . ILE A 1 168 ? 14.898 -26.253 -17.273 1.00 68.25 168 ILE A CA 1
ATOM 1335 C C . ILE A 1 168 ? 15.491 -26.551 -18.657 1.00 68.25 168 ILE A C 1
ATOM 1337 O O . ILE A 1 168 ? 15.983 -27.650 -18.902 1.00 68.25 168 ILE A O 1
ATOM 1341 N N . TYR A 1 169 ? 15.444 -25.582 -19.575 1.00 73.25 169 TYR A N 1
ATOM 1342 C CA . TYR A 1 169 ? 16.071 -25.676 -20.897 1.00 73.25 169 TYR A CA 1
ATOM 1343 C C . TYR A 1 169 ? 16.666 -24.324 -21.318 1.00 73.25 169 TYR A C 1
ATOM 1345 O O . TYR A 1 169 ? 16.128 -23.269 -20.983 1.00 73.25 169 TYR A O 1
ATOM 1353 N N . GLN A 1 170 ? 17.779 -24.353 -22.058 1.00 62.09 170 GLN A N 1
ATOM 1354 C CA . GLN A 1 170 ? 18.475 -23.159 -22.544 1.00 62.09 170 GLN A CA 1
ATOM 1355 C C . GLN A 1 170 ? 18.130 -22.899 -24.015 1.00 62.09 170 GLN A C 1
ATOM 1357 O O . GLN A 1 170 ? 18.209 -23.795 -24.852 1.00 62.09 170 GLN A O 1
ATOM 1362 N N . ARG A 1 171 ? 17.766 -21.655 -24.341 1.00 67.94 171 ARG A N 1
ATOM 1363 C CA . ARG A 1 171 ? 17.584 -21.185 -25.720 1.00 67.94 171 ARG A CA 1
ATOM 1364 C C . ARG A 1 171 ? 18.709 -20.212 -26.058 1.00 67.94 171 ARG A C 1
ATOM 1366 O O . ARG A 1 171 ? 18.843 -19.190 -25.390 1.00 67.94 171 ARG A O 1
ATOM 1373 N N . SER A 1 172 ? 19.499 -20.510 -27.087 1.00 50.47 172 SER A N 1
ATOM 1374 C CA . SER A 1 172 ? 20.554 -19.610 -27.565 1.00 50.47 172 SER A CA 1
ATOM 1375 C C . SER A 1 172 ? 19.933 -18.371 -28.210 1.00 50.47 172 SER A C 1
ATOM 1377 O O . SER A 1 172 ? 19.174 -18.479 -29.173 1.00 50.47 172 SER A O 1
ATOM 1379 N N . THR A 1 173 ? 20.238 -17.191 -27.674 1.00 57.56 173 THR A N 1
ATOM 1380 C CA . THR A 1 173 ? 19.812 -15.900 -28.233 1.00 57.56 173 THR A CA 1
ATOM 1381 C C . THR A 1 173 ? 21.039 -15.056 -28.547 1.00 57.56 173 THR A C 1
ATOM 1383 O O . THR A 1 173 ? 21.855 -14.819 -27.657 1.00 57.56 173 THR A O 1
ATOM 1386 N N . LEU A 1 174 ? 21.163 -14.582 -29.789 1.00 60.59 174 LEU A N 1
ATOM 1387 C CA . LEU A 1 174 ? 22.235 -13.675 -30.196 1.00 60.59 174 LEU A CA 1
ATOM 1388 C C . LEU A 1 174 ? 21.916 -12.255 -29.709 1.00 60.59 174 LEU A C 1
ATOM 1390 O O . LEU A 1 174 ? 20.885 -11.682 -30.068 1.00 60.59 174 LEU A O 1
ATOM 1394 N N . ARG A 1 175 ? 22.803 -11.682 -28.895 1.00 54.38 175 ARG A N 1
ATOM 1395 C CA . ARG A 1 175 ? 22.745 -10.279 -28.478 1.00 54.38 175 ARG A CA 1
ATOM 1396 C C . ARG A 1 175 ? 23.895 -9.536 -29.145 1.00 54.38 175 ARG A C 1
ATOM 1398 O O . ARG A 1 175 ? 25.049 -9.843 -28.875 1.00 54.38 175 ARG A O 1
ATOM 1405 N N . VAL A 1 176 ? 23.575 -8.558 -29.988 1.00 62.19 176 VAL A N 1
ATOM 1406 C CA . VAL A 1 176 ? 24.570 -7.662 -30.589 1.00 62.19 176 VAL A CA 1
ATOM 1407 C C . VAL A 1 176 ? 24.585 -6.351 -29.812 1.00 62.19 176 VAL A C 1
ATOM 1409 O O . VAL A 1 176 ? 23.559 -5.677 -29.699 1.00 62.19 176 VAL A O 1
ATOM 1412 N N . GLU A 1 177 ? 25.743 -6.009 -29.254 1.00 58.03 177 GLU A N 1
ATOM 1413 C CA . GLU A 1 177 ? 25.996 -4.734 -28.585 1.00 58.03 177 GLU A CA 1
ATOM 1414 C C . GLU A 1 177 ? 26.822 -3.846 -29.523 1.00 58.03 177 GLU A C 1
ATOM 1416 O O . GLU A 1 177 ? 27.805 -4.290 -30.111 1.00 58.03 177 GLU A O 1
ATOM 1421 N N . ALA A 1 178 ? 26.399 -2.595 -29.721 1.00 46.06 178 ALA A N 1
ATOM 1422 C CA . ALA A 1 178 ? 27.130 -1.666 -30.579 1.00 46.06 178 ALA A CA 1
ATOM 1423 C C . ALA A 1 178 ? 28.478 -1.299 -29.936 1.00 46.06 178 ALA A C 1
ATOM 142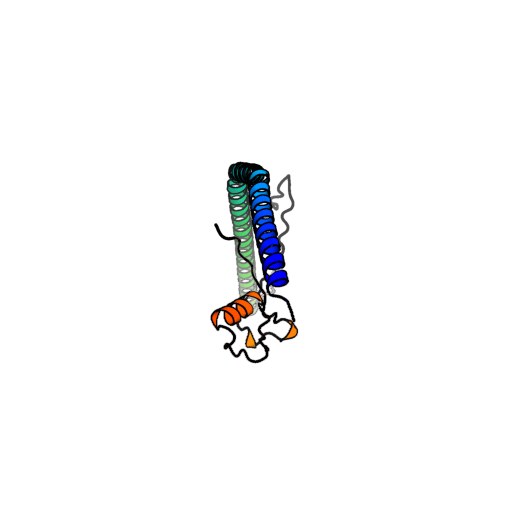5 O O . ALA A 1 178 ? 28.505 -0.865 -28.782 1.00 46.06 178 ALA A O 1
ATOM 1426 N N . ALA A 1 179 ? 29.576 -1.420 -30.691 1.00 56.31 179 ALA A N 1
ATOM 1427 C CA . ALA A 1 179 ? 30.885 -0.924 -30.273 1.00 56.31 179 ALA A CA 1
ATOM 1428 C C . ALA A 1 179 ? 30.822 0.595 -30.008 1.00 56.31 179 ALA A C 1
ATOM 1430 O O . ALA A 1 179 ? 30.184 1.329 -30.779 1.00 56.31 179 ALA A O 1
ATOM 1431 N N . ARG A 1 180 ? 31.427 0.999 -28.879 1.00 48.94 180 ARG A N 1
ATOM 1432 C CA . ARG A 1 180 ? 31.445 2.362 -28.321 1.00 48.94 180 ARG A CA 1
ATOM 1433 C C . ARG A 1 180 ? 31.946 3.405 -29.309 1.00 48.94 180 ARG A C 1
ATOM 1435 O O . ARG A 1 180 ? 32.919 3.107 -30.029 1.00 48.94 180 ARG A O 1
#